Protein AF-A0A960BII8-F1 (afdb_monomer_lite)

Structure (mmCIF, N/CA/C/O backbone):
data_AF-A0A960BII8-F1
#
_entry.id   AF-A0A960BII8-F1
#
loop_
_atom_site.group_PDB
_atom_site.id
_atom_site.type_symbol
_atom_site.label_atom_id
_atom_site.label_alt_id
_atom_site.label_comp_id
_atom_site.label_asym_id
_atom_site.label_entity_id
_atom_site.label_seq_id
_atom_site.pdbx_PDB_ins_code
_atom_site.Cartn_x
_atom_site.Cartn_y
_atom_site.Cartn_z
_atom_site.occupancy
_atom_site.B_iso_or_equiv
_atom_site.auth_seq_id
_atom_site.auth_comp_id
_atom_site.auth_asym_id
_atom_site.auth_atom_id
_atom_site.pdbx_PDB_model_num
ATOM 1 N N . MET A 1 1 ? 12.970 12.203 -35.543 1.00 37.81 1 MET A N 1
ATOM 2 C CA . MET A 1 1 ? 12.777 12.263 -34.080 1.00 37.81 1 MET A CA 1
ATOM 3 C C . MET A 1 1 ? 13.009 10.873 -33.537 1.00 37.81 1 MET A C 1
ATOM 5 O O . MET A 1 1 ? 12.206 9.974 -33.751 1.00 37.81 1 MET A O 1
ATOM 9 N N . GLU A 1 2 ? 14.208 10.695 -33.008 1.00 33.44 2 GLU A N 1
ATOM 10 C CA . GLU A 1 2 ? 14.816 9.426 -32.642 1.00 33.44 2 GLU A CA 1
ATOM 11 C C . GLU A 1 2 ? 14.252 8.980 -31.294 1.00 33.44 2 GLU A C 1
ATOM 13 O O . GLU A 1 2 ? 14.382 9.667 -30.283 1.00 33.44 2 GLU A O 1
ATOM 18 N N . LYS A 1 3 ? 13.523 7.865 -31.308 1.00 34.06 3 LYS A N 1
ATOM 19 C CA . LYS A 1 3 ? 12.943 7.254 -30.116 1.00 34.06 3 LYS A CA 1
ATOM 20 C C . LYS A 1 3 ? 14.117 6.696 -29.311 1.00 34.06 3 LYS A C 1
ATOM 22 O O . LYS A 1 3 ? 14.676 5.676 -29.708 1.00 34.06 3 LYS A O 1
ATOM 27 N N . LEU A 1 4 ? 14.511 7.391 -28.241 1.00 37.59 4 LEU A N 1
ATOM 28 C CA . LEU A 1 4 ? 15.532 6.966 -27.280 1.00 37.59 4 LEU A CA 1
ATOM 29 C C . LEU A 1 4 ? 15.182 5.574 -26.747 1.00 37.59 4 LEU A C 1
ATOM 31 O O . LEU A 1 4 ? 14.422 5.392 -25.799 1.00 37.59 4 LEU A O 1
ATOM 35 N N . ARG A 1 5 ? 15.737 4.571 -27.416 1.00 40.00 5 ARG A N 1
ATOM 36 C CA . ARG A 1 5 ? 15.815 3.194 -26.968 1.00 40.00 5 ARG A CA 1
ATOM 37 C C . ARG A 1 5 ? 17.000 3.164 -26.009 1.00 40.00 5 ARG A C 1
ATOM 39 O O . ARG A 1 5 ? 18.090 2.777 -26.406 1.00 40.00 5 ARG A O 1
ATOM 46 N N . LEU A 1 6 ? 16.793 3.662 -24.787 1.00 45.00 6 LEU A N 1
ATOM 47 C CA . LEU A 1 6 ? 17.733 3.457 -23.686 1.00 45.00 6 LEU A CA 1
ATOM 48 C C . LEU A 1 6 ? 17.990 1.951 -23.603 1.00 45.00 6 LEU A C 1
ATOM 50 O O . LEU A 1 6 ? 17.082 1.154 -23.350 1.00 45.00 6 LEU A O 1
ATOM 54 N N . SER A 1 7 ? 19.210 1.572 -23.967 1.00 41.16 7 SER A N 1
ATOM 55 C CA . SER A 1 7 ? 19.712 0.211 -23.980 1.00 41.16 7 SER A CA 1
ATOM 56 C C . SER A 1 7 ? 19.575 -0.359 -22.571 1.00 41.16 7 SER A C 1
ATOM 58 O O . SER A 1 7 ? 20.234 0.073 -21.630 1.00 41.16 7 SER A O 1
ATOM 60 N N . ARG A 1 8 ? 18.656 -1.320 -22.434 1.00 54.66 8 ARG A N 1
ATOM 61 C CA . ARG A 1 8 ? 18.364 -2.108 -21.227 1.00 54.66 8 ARG A CA 1
ATOM 62 C C . ARG A 1 8 ? 19.486 -3.115 -20.957 1.00 54.66 8 ARG A C 1
ATOM 64 O O . ARG A 1 8 ? 19.252 -4.315 -20.880 1.00 54.66 8 ARG A O 1
ATOM 71 N N . GLU A 1 9 ? 20.716 -2.636 -20.915 1.00 49.12 9 GLU A N 1
ATOM 72 C CA . GLU A 1 9 ? 21.904 -3.460 -20.751 1.00 49.12 9 GLU A CA 1
ATOM 73 C C . GLU A 1 9 ? 22.201 -3.567 -19.251 1.00 49.12 9 GLU A C 1
ATOM 75 O O . GLU A 1 9 ? 22.493 -2.568 -18.597 1.00 49.12 9 GLU A O 1
ATOM 80 N N . GLY A 1 10 ? 22.033 -4.768 -18.686 1.00 55.12 10 GLY A N 1
ATOM 81 C CA . GLY A 1 10 ? 22.338 -5.054 -17.278 1.00 55.12 10 GLY A CA 1
ATOM 82 C C . GLY A 1 10 ? 21.156 -5.391 -16.362 1.00 55.12 10 GLY A C 1
ATOM 83 O O . GLY A 1 10 ? 21.390 -5.595 -15.175 1.00 55.12 10 GLY A O 1
ATOM 84 N N . VAL A 1 11 ? 19.917 -5.490 -16.864 1.00 57.50 11 VAL A N 1
ATOM 85 C CA . VAL A 1 11 ? 18.823 -6.117 -16.091 1.00 57.50 11 VAL A CA 1
ATOM 86 C C . VAL A 1 11 ? 18.958 -7.637 -16.240 1.00 57.50 11 VAL A C 1
ATOM 88 O O . VAL A 1 11 ? 18.870 -8.118 -17.373 1.00 57.50 11 VAL A O 1
ATOM 91 N N . PRO A 1 12 ? 19.196 -8.401 -15.158 1.00 53.25 12 PRO A N 1
ATOM 92 C CA . PRO A 1 12 ? 19.295 -9.854 -15.231 1.00 53.25 12 PRO A CA 1
ATOM 93 C C . PRO A 1 12 ? 18.033 -10.462 -15.855 1.00 53.25 12 PRO A C 1
ATOM 95 O O . PRO A 1 12 ? 16.912 -10.051 -15.537 1.00 53.25 12 PRO A O 1
ATOM 98 N N . GLU A 1 13 ? 18.191 -11.470 -16.716 1.00 46.22 13 GLU A N 1
ATOM 99 C CA . GLU A 1 13 ? 17.060 -12.309 -17.120 1.00 46.22 13 GLU A CA 1
ATOM 100 C C . GLU A 1 13 ? 16.394 -12.883 -15.861 1.00 46.22 13 GLU A C 1
ATOM 102 O O . GLU A 1 13 ? 17.023 -13.588 -15.076 1.00 46.22 13 GLU A O 1
ATOM 107 N N . GLY A 1 14 ? 15.122 -12.537 -15.644 1.00 58.50 14 GLY A N 1
ATOM 108 C CA . GLY A 1 14 ? 14.359 -12.945 -14.461 1.00 58.50 14 GLY A CA 1
ATOM 109 C C . GLY A 1 14 ? 13.957 -11.807 -13.524 1.00 58.50 14 GLY A C 1
ATOM 110 O O . GLY A 1 14 ? 13.108 -12.029 -12.665 1.00 58.50 14 GLY A O 1
ATOM 111 N N . ASP A 1 15 ? 14.465 -10.586 -13.707 1.00 66.75 15 ASP A N 1
ATOM 112 C CA . ASP A 1 15 ? 14.056 -9.461 -12.866 1.00 66.75 15 ASP A CA 1
ATOM 113 C C . ASP A 1 15 ? 12.645 -8.969 -13.243 1.00 66.75 15 ASP A C 1
ATOM 115 O O . ASP A 1 15 ? 12.369 -8.561 -14.372 1.00 66.75 15 ASP A O 1
ATOM 119 N N . PHE A 1 16 ? 11.714 -9.011 -12.285 1.00 82.56 16 PHE A N 1
ATOM 120 C CA . PHE A 1 16 ? 10.316 -8.584 -12.458 1.00 82.56 16 PHE A CA 1
ATOM 121 C C . PHE A 1 16 ? 10.154 -7.064 -12.348 1.00 82.56 16 PHE A C 1
ATOM 123 O O . PHE A 1 16 ? 9.080 -6.583 -11.987 1.00 82.56 16 PHE A O 1
ATOM 130 N N . LEU A 1 17 ? 11.208 -6.312 -12.669 1.00 89.75 17 LEU A N 1
ATOM 131 C CA . LEU A 1 17 ? 11.207 -4.862 -12.573 1.00 89.75 17 LEU A CA 1
ATOM 132 C C . LEU A 1 17 ? 10.130 -4.252 -13.468 1.00 89.75 17 LEU A C 1
ATOM 134 O O . LEU A 1 17 ? 9.794 -4.763 -14.545 1.00 89.75 17 LEU A O 1
ATOM 138 N N . ARG A 1 18 ? 9.575 -3.145 -12.995 1.00 90.56 18 ARG A N 1
ATOM 139 C CA . ARG A 1 18 ? 8.653 -2.294 -13.738 1.00 90.56 18 ARG A CA 1
ATOM 140 C C . ARG A 1 18 ? 9.194 -0.884 -13.774 1.00 90.56 18 ARG A C 1
ATOM 142 O 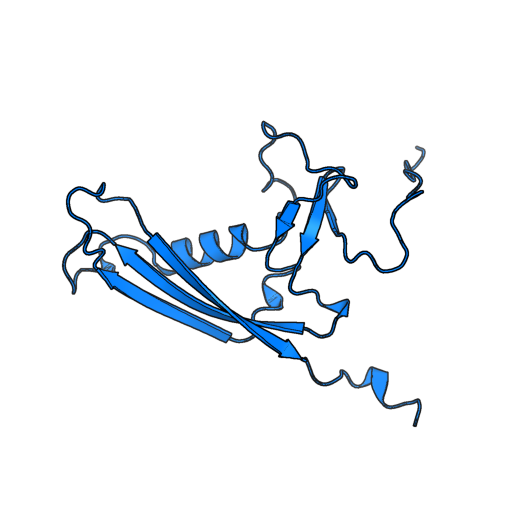O . ARG A 1 18 ? 9.900 -0.463 -12.863 1.00 90.56 18 ARG A O 1
ATOM 149 N N . PHE A 1 19 ? 8.887 -0.200 -14.863 1.00 88.44 19 PHE A N 1
ATOM 150 C CA . PHE A 1 19 ? 9.435 1.109 -15.159 1.00 88.44 19 PHE A CA 1
ATOM 151 C C . PHE A 1 19 ? 8.305 2.098 -15.399 1.00 88.44 19 PHE A C 1
ATOM 153 O O . PHE A 1 19 ? 7.393 1.790 -16.167 1.00 88.44 19 PHE A O 1
ATOM 160 N N . ASP A 1 20 ? 8.411 3.276 -14.793 1.00 87.25 20 ASP A N 1
ATOM 161 C CA . ASP A 1 20 ? 7.625 4.456 -15.154 1.00 87.25 20 ASP A CA 1
ATOM 162 C C . ASP A 1 20 ? 8.596 5.607 -15.444 1.00 87.25 20 ASP A C 1
ATOM 164 O O . ASP A 1 20 ? 9.260 6.131 -14.548 1.00 87.25 20 ASP A O 1
ATOM 168 N N . GLY A 1 21 ? 8.777 5.932 -16.726 1.00 86.19 21 GLY A N 1
ATOM 169 C CA . GLY A 1 21 ? 9.891 6.775 -17.167 1.00 86.19 21 GLY A CA 1
ATOM 170 C C . GLY A 1 21 ? 11.248 6.174 -16.773 1.00 86.19 21 GLY A C 1
ATOM 171 O O . GLY A 1 21 ? 11.552 5.037 -17.137 1.00 86.19 21 GLY A O 1
ATOM 172 N N . ASP A 1 22 ? 12.042 6.942 -16.024 1.00 86.81 22 ASP A N 1
ATOM 173 C CA . ASP A 1 22 ? 13.362 6.534 -15.519 1.00 86.81 22 ASP A CA 1
ATOM 174 C C . ASP A 1 22 ? 13.301 5.821 -14.154 1.00 86.81 22 ASP A C 1
ATOM 176 O O . ASP A 1 22 ? 14.320 5.327 -13.670 1.00 86.81 22 ASP A O 1
ATOM 180 N N . ALA A 1 23 ? 12.123 5.762 -13.521 1.00 89.88 23 ALA A N 1
ATOM 181 C CA . ALA A 1 23 ? 11.935 5.126 -12.222 1.00 89.88 23 ALA A CA 1
ATOM 182 C C . ALA A 1 23 ? 11.816 3.604 -12.353 1.00 89.88 23 ALA A C 1
ATOM 184 O O . ALA A 1 23 ? 11.013 3.112 -13.145 1.00 89.88 23 ALA A O 1
ATOM 185 N N . ALA A 1 24 ? 12.574 2.863 -11.544 1.00 92.06 24 ALA A N 1
ATOM 186 C CA . ALA A 1 24 ? 12.531 1.408 -11.458 1.00 92.06 24 ALA A CA 1
ATOM 187 C C . ALA A 1 24 ? 11.871 0.935 -10.155 1.00 92.06 24 ALA A C 1
ATOM 189 O O . ALA A 1 24 ? 12.243 1.335 -9.052 1.00 92.06 24 ALA A O 1
ATOM 190 N N . PHE A 1 25 ? 10.931 0.009 -10.285 1.00 93.19 25 PHE A N 1
ATOM 191 C CA . PHE A 1 25 ? 10.154 -0.547 -9.184 1.00 93.19 25 PHE A CA 1
ATOM 192 C C . PHE A 1 25 ? 10.217 -2.068 -9.196 1.00 93.19 25 PHE A C 1
ATOM 194 O O . PHE A 1 25 ? 10.350 -2.692 -10.253 1.00 93.19 25 PHE A O 1
ATOM 201 N N . LYS A 1 26 ? 10.058 -2.672 -8.020 1.00 93.69 26 LYS A N 1
ATOM 202 C CA . LYS A 1 26 ? 10.061 -4.120 -7.829 1.00 93.69 26 LYS A CA 1
ATOM 203 C C . LYS A 1 26 ? 8.759 -4.572 -7.152 1.00 93.69 26 LYS A C 1
ATOM 205 O O . LYS A 1 26 ? 8.699 -4.581 -5.923 1.00 93.69 26 LYS A O 1
ATOM 210 N N . PRO A 1 27 ? 7.714 -4.913 -7.931 1.00 94.31 27 PRO A N 1
ATOM 211 C CA . PRO A 1 27 ? 6.459 -5.419 -7.384 1.00 94.31 27 PRO A CA 1
ATOM 212 C C . PRO A 1 27 ? 6.610 -6.828 -6.797 1.00 94.31 27 PRO A C 1
ATOM 214 O O . PRO A 1 27 ? 7.338 -7.658 -7.347 1.00 94.31 27 PRO A O 1
ATOM 217 N N . LEU A 1 28 ? 5.900 -7.106 -5.699 1.00 92.44 28 LEU A N 1
ATOM 218 C CA . LEU A 1 28 ? 5.834 -8.438 -5.080 1.00 92.44 28 LEU A CA 1
ATOM 219 C C . LEU A 1 28 ? 4.763 -9.328 -5.720 1.00 92.44 28 LEU A C 1
ATOM 221 O O . LEU A 1 28 ? 4.992 -10.518 -5.929 1.00 92.44 28 LEU A O 1
ATOM 225 N N . VAL A 1 29 ? 3.600 -8.759 -6.040 1.00 93.00 29 VAL A N 1
ATOM 226 C CA . VAL A 1 29 ? 2.503 -9.441 -6.737 1.00 93.00 29 VAL A CA 1
ATOM 227 C C . VAL A 1 29 ? 2.478 -8.949 -8.174 1.00 93.00 29 VAL A C 1
ATOM 229 O O . VAL A 1 29 ? 2.253 -7.768 -8.438 1.00 93.00 29 VAL A O 1
ATOM 232 N N . VAL A 1 30 ? 2.760 -9.868 -9.094 1.00 90.44 30 VAL A N 1
ATOM 233 C CA . VAL A 1 30 ? 3.047 -9.565 -10.497 1.00 90.44 30 VAL A CA 1
ATOM 234 C C . VAL A 1 30 ? 2.171 -10.440 -11.384 1.00 90.44 30 VAL A C 1
ATOM 236 O O . VAL A 1 30 ? 2.143 -11.660 -11.200 1.00 90.44 30 VAL A O 1
ATOM 239 N N . GLU A 1 31 ? 1.507 -9.851 -12.380 1.00 87.12 31 GLU A N 1
ATOM 240 C CA . GLU A 1 31 ? 0.544 -10.569 -13.230 1.00 87.12 31 GLU A CA 1
ATOM 241 C C . GLU A 1 31 ? 1.211 -11.750 -13.948 1.00 87.12 31 GLU A C 1
ATOM 243 O O . GLU A 1 31 ? 0.704 -12.871 -13.951 1.00 87.12 31 GLU A O 1
ATOM 248 N N . ARG A 1 32 ? 2.423 -11.533 -14.476 1.00 85.12 32 ARG A N 1
ATOM 249 C CA . ARG A 1 32 ? 3.201 -12.561 -15.190 1.00 85.12 32 ARG A CA 1
ATOM 250 C C . ARG A 1 32 ? 3.607 -13.764 -14.330 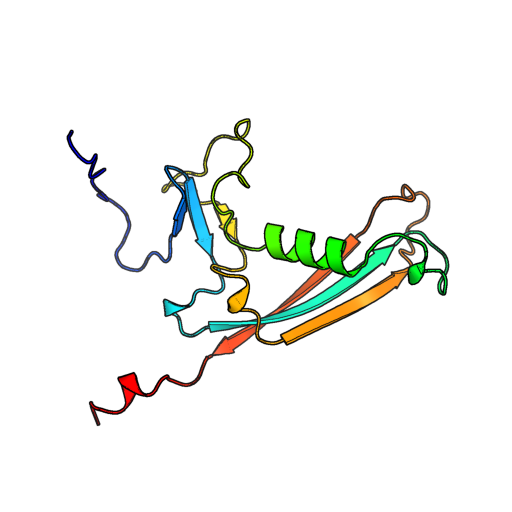1.00 85.12 32 ARG A C 1
ATOM 252 O O . ARG A 1 32 ? 4.022 -14.774 -14.887 1.00 85.12 32 ARG A O 1
ATOM 259 N N . MET A 1 33 ? 3.556 -13.647 -13.000 1.00 84.75 33 MET A N 1
ATOM 260 C CA . MET A 1 33 ? 3.778 -14.776 -12.088 1.00 84.75 33 MET A CA 1
ATOM 261 C C . MET A 1 33 ? 2.498 -15.589 -11.849 1.00 84.75 33 MET A C 1
ATOM 263 O O . MET A 1 33 ? 2.543 -16.588 -11.136 1.00 84.75 33 MET A O 1
ATOM 267 N N . GLY A 1 34 ? 1.357 -15.158 -12.399 1.00 85.81 34 GLY A N 1
ATOM 268 C CA . GLY A 1 34 ? 0.058 -15.742 -12.095 1.00 85.81 34 GLY A CA 1
ATOM 269 C C . GLY A 1 34 ? -0.289 -15.594 -10.617 1.00 85.81 34 GLY A C 1
ATOM 270 O O . GLY A 1 34 ? -0.783 -16.540 -10.015 1.00 85.81 34 GLY A O 1
ATOM 271 N N . LEU A 1 35 ? 0.041 -14.456 -9.996 1.00 90.00 35 LEU A N 1
ATOM 272 C CA . LEU A 1 35 ? -0.263 -14.191 -8.591 1.00 90.00 35 LEU A CA 1
ATOM 273 C C . LEU A 1 35 ? -1.430 -13.215 -8.465 1.00 90.00 35 LEU A C 1
ATOM 275 O O . LEU A 1 35 ? -1.504 -12.216 -9.174 1.00 90.00 35 LEU A O 1
ATOM 279 N N . LEU A 1 36 ? -2.299 -13.492 -7.500 1.00 94.62 36 LEU A N 1
ATOM 280 C CA . LEU A 1 36 ? -3.340 -12.596 -7.017 1.00 94.62 36 LEU A CA 1
ATOM 281 C C . LEU A 1 36 ? -3.099 -12.298 -5.540 1.00 94.62 36 LEU A C 1
ATOM 283 O O . LEU A 1 36 ? -2.595 -13.147 -4.798 1.00 94.62 36 LEU A O 1
ATOM 287 N N . ALA A 1 37 ? -3.503 -11.108 -5.111 1.00 95.88 37 ALA A N 1
ATOM 288 C CA . ALA A 1 37 ? -3.455 -10.685 -3.722 1.00 95.88 37 ALA A CA 1
ATOM 289 C C . ALA A 1 37 ? -4.829 -10.808 -3.056 1.00 95.88 37 ALA A C 1
ATOM 291 O O . ALA A 1 37 ? -5.877 -10.583 -3.668 1.00 95.88 37 ALA A O 1
ATOM 292 N N . GLU A 1 38 ? -4.816 -11.127 -1.771 1.00 97.19 38 GLU A N 1
ATOM 293 C CA . GLU A 1 38 ? -5.925 -10.907 -0.856 1.00 97.19 38 GLU A CA 1
ATOM 294 C C . GLU A 1 38 ? -5.443 -9.974 0.250 1.00 97.19 38 GLU A C 1
ATOM 296 O O . GLU A 1 38 ? -4.435 -10.258 0.905 1.00 97.19 38 GLU A O 1
ATOM 301 N N . LEU A 1 39 ? -6.158 -8.869 0.441 1.00 97.12 39 LEU A N 1
ATOM 302 C CA . LEU A 1 39 ? -5.822 -7.832 1.406 1.00 97.12 39 LEU A CA 1
ATOM 303 C C . LEU A 1 39 ? -6.822 -7.860 2.565 1.00 97.12 39 LEU A C 1
ATOM 305 O O . LEU A 1 39 ? -8.032 -7.779 2.348 1.00 97.12 39 LEU A O 1
ATOM 309 N N . ASP A 1 40 ? -6.319 -7.954 3.794 1.00 97.19 40 ASP A N 1
ATOM 310 C CA . ASP A 1 40 ? -7.089 -7.692 5.016 1.00 97.19 40 ASP A CA 1
ATOM 311 C C . ASP A 1 40 ? -6.479 -6.470 5.710 1.00 97.19 40 ASP A C 1
ATOM 313 O O . ASP A 1 40 ? -5.333 -6.494 6.162 1.00 97.19 40 ASP A O 1
ATOM 317 N N . ILE A 1 41 ? -7.230 -5.371 5.706 1.00 95.44 41 ILE A N 1
ATOM 318 C CA . ILE A 1 41 ? -6.792 -4.055 6.158 1.00 95.44 41 ILE A CA 1
ATOM 319 C C . ILE A 1 41 ? -7.584 -3.683 7.405 1.00 95.44 41 ILE A C 1
ATOM 321 O O . ILE A 1 41 ? -8.811 -3.594 7.376 1.00 95.44 41 ILE A O 1
ATOM 325 N N . THR A 1 42 ? -6.884 -3.395 8.499 1.00 93.56 42 THR A N 1
ATOM 326 C CA . THR A 1 42 ? -7.484 -2.825 9.709 1.00 93.56 42 THR A CA 1
ATOM 327 C C . THR A 1 42 ? -7.006 -1.392 9.897 1.00 93.56 42 THR A C 1
ATOM 329 O O . THR A 1 42 ? -5.821 -1.160 10.120 1.00 93.56 42 THR A O 1
ATOM 332 N N . LEU A 1 43 ? -7.935 -0.438 9.821 1.00 90.50 43 LEU A N 1
ATOM 333 C CA . LEU A 1 43 ? -7.683 0.983 10.055 1.00 90.50 43 LEU A CA 1
ATOM 334 C C . LEU A 1 43 ? -8.010 1.340 11.510 1.00 90.50 43 LEU A C 1
ATOM 336 O O . LEU A 1 43 ? -9.178 1.345 11.910 1.00 90.50 43 LEU A O 1
ATOM 340 N N . LEU A 1 44 ? -6.988 1.652 12.299 1.00 88.50 44 LEU A N 1
ATOM 341 C CA . LEU A 1 44 ? -7.103 2.076 13.690 1.00 88.50 44 LEU A CA 1
ATOM 342 C C . LEU A 1 44 ? -7.118 3.603 13.765 1.00 88.50 44 LEU A C 1
ATOM 344 O O . LEU A 1 44 ? -6.249 4.267 13.202 1.00 88.50 44 LEU A O 1
ATOM 348 N N . ARG A 1 45 ? -8.120 4.165 14.452 1.00 82.88 45 ARG A N 1
ATOM 349 C CA . ARG A 1 45 ? -8.311 5.620 14.572 1.00 82.88 45 ARG A CA 1
ATOM 350 C C . ARG A 1 45 ? -8.455 6.050 16.034 1.00 82.88 45 ARG A C 1
ATOM 352 O O . ARG A 1 45 ? -9.114 5.336 16.792 1.00 82.88 45 ARG A O 1
ATOM 359 N N . PRO A 1 46 ? -7.961 7.229 16.439 1.00 78.12 46 PRO A N 1
ATOM 360 C CA . PRO A 1 46 ? -7.998 7.705 17.828 1.00 78.12 46 PRO A CA 1
ATOM 361 C C . PRO A 1 46 ? -9.392 8.156 18.326 1.00 78.12 46 PRO A C 1
ATOM 363 O O . PRO A 1 46 ? -9.510 8.999 19.212 1.00 78.12 46 PRO A O 1
ATOM 366 N N . ARG A 1 47 ? -10.494 7.598 17.797 1.00 69.00 47 ARG A N 1
ATOM 367 C CA . ARG A 1 47 ? -11.873 8.008 18.127 1.00 69.00 47 ARG A CA 1
ATOM 368 C C . ARG A 1 47 ? -12.695 6.876 18.740 1.00 69.00 47 ARG A C 1
ATOM 370 O O . ARG A 1 47 ? -12.506 5.708 18.418 1.00 69.00 47 ARG A O 1
ATOM 377 N N . LEU A 1 48 ? -13.653 7.251 19.594 1.00 62.28 48 LEU A N 1
ATOM 378 C CA . LEU A 1 48 ? -14.576 6.320 20.245 1.00 62.28 48 LEU A CA 1
ATOM 379 C C . LEU A 1 48 ? -15.354 5.456 19.224 1.00 62.28 48 LEU A C 1
ATOM 381 O O . LEU A 1 48 ? -15.801 5.984 18.194 1.00 62.28 48 LEU A O 1
ATOM 385 N N . PRO A 1 49 ? -15.577 4.161 19.526 1.00 58.75 49 PRO A N 1
ATOM 386 C CA . PRO A 1 49 ? -16.369 3.257 18.696 1.00 58.75 49 PRO A CA 1
ATOM 387 C C . PRO A 1 49 ? -17.767 3.828 18.407 1.00 58.75 49 PRO A C 1
ATOM 389 O O . PRO A 1 49 ? -18.384 4.453 19.266 1.00 58.75 49 PRO A O 1
ATOM 392 N N . GLY A 1 50 ? -18.277 3.627 17.187 1.00 58.47 50 GLY A N 1
ATOM 393 C CA . GLY A 1 50 ? -19.628 4.060 16.787 1.00 58.47 50 GLY A CA 1
ATOM 394 C C . GLY A 1 50 ? -19.716 5.410 16.061 1.00 58.47 50 GLY A C 1
ATOM 395 O O . GLY A 1 50 ? -20.781 5.754 15.558 1.00 58.47 50 GLY A O 1
ATOM 396 N N . LYS A 1 51 ? -18.606 6.152 15.918 1.00 59.09 51 LYS A N 1
ATOM 397 C CA . LYS A 1 51 ? -18.528 7.385 15.096 1.00 59.09 51 LYS A CA 1
ATOM 398 C C . LYS A 1 51 ? -17.781 7.215 13.767 1.00 59.09 51 LYS A C 1
ATOM 400 O O . LYS A 1 51 ? -17.434 8.208 13.129 1.00 59.09 51 LYS A O 1
ATOM 405 N N . VAL A 1 52 ? -17.569 5.969 13.339 1.00 56.03 52 VAL A N 1
ATOM 406 C CA . VAL A 1 52 ? -16.779 5.585 12.152 1.00 56.03 52 VAL A CA 1
ATOM 407 C C . VAL A 1 52 ? -17.233 6.318 10.883 1.00 56.03 52 VAL A C 1
ATOM 409 O O . VAL A 1 52 ? -16.396 6.820 10.143 1.00 56.03 52 VAL A O 1
ATOM 412 N N . VAL A 1 53 ? -18.548 6.463 10.680 1.00 55.47 53 VAL A N 1
ATOM 413 C CA . VAL A 1 53 ? -19.134 7.109 9.486 1.00 55.47 53 VAL A CA 1
ATOM 414 C C . VAL A 1 53 ? -18.904 8.630 9.461 1.00 55.47 53 VAL A C 1
ATOM 416 O O . VAL A 1 53 ? -18.882 9.243 8.404 1.00 55.47 53 VAL A O 1
ATOM 419 N N . SER A 1 54 ? -18.688 9.259 10.620 1.00 55.31 54 SER A N 1
ATOM 420 C CA . SER A 1 54 ? -18.557 10.722 10.745 1.00 55.31 54 SER A CA 1
ATOM 421 C C . SER A 1 54 ? -17.118 11.247 10.638 1.00 55.31 54 SER A C 1
ATOM 423 O O . SER A 1 54 ? -16.884 12.433 10.855 1.00 55.31 54 SER A O 1
ATOM 425 N N . ALA A 1 55 ? -16.144 10.371 10.377 1.00 56.53 55 ALA A N 1
ATOM 426 C CA . ALA A 1 55 ? -14.711 10.671 10.461 1.00 56.53 55 ALA A CA 1
ATOM 427 C C . ALA A 1 55 ? -14.003 10.699 9.091 1.00 56.53 55 ALA A C 1
ATOM 429 O O . ALA A 1 55 ? -12.788 10.532 9.027 1.00 56.53 55 ALA A O 1
ATOM 430 N N . GLY A 1 56 ? -14.759 10.876 8.006 1.00 63.41 56 GLY A N 1
ATOM 431 C CA . GLY A 1 56 ? -14.244 10.926 6.638 1.00 63.41 56 GLY A CA 1
ATOM 432 C C . GLY A 1 56 ? -14.641 9.714 5.801 1.00 63.41 56 GLY A C 1
ATOM 433 O O . GLY A 1 56 ? -15.164 8.722 6.310 1.00 63.41 56 GLY A O 1
ATOM 434 N N . ASP A 1 57 ? -14.391 9.827 4.503 1.00 76.94 57 ASP A N 1
ATOM 435 C CA . ASP A 1 57 ? -14.775 8.835 3.510 1.00 76.94 57 ASP A CA 1
ATOM 436 C C . ASP A 1 57 ? -13.844 7.611 3.574 1.00 76.94 57 ASP A C 1
ATOM 438 O O . ASP A 1 57 ? -12.683 7.666 3.160 1.00 76.94 57 ASP A O 1
ATOM 442 N N . LEU A 1 58 ? -14.337 6.520 4.176 1.00 83.06 58 LEU A N 1
ATOM 443 C CA . LEU A 1 58 ? -13.606 5.256 4.303 1.00 83.06 58 LEU A CA 1
ATOM 444 C C . LEU A 1 58 ? -13.174 4.726 2.932 1.00 83.06 58 LEU A C 1
ATOM 446 O O . LEU A 1 58 ? -12.066 4.209 2.824 1.00 83.06 58 LEU A O 1
ATOM 450 N N . ASP A 1 59 ? -14.015 4.886 1.910 1.00 86.06 59 ASP A N 1
ATOM 451 C CA . ASP A 1 59 ? -13.707 4.454 0.549 1.00 86.06 59 ASP A CA 1
ATOM 452 C C . ASP A 1 59 ? -12.508 5.231 -0.004 1.00 86.06 59 ASP A C 1
ATOM 454 O O . ASP A 1 59 ? -11.509 4.637 -0.402 1.00 86.06 59 ASP A O 1
ATOM 458 N N . ASN A 1 60 ? -12.522 6.563 0.115 1.00 87.38 60 ASN A N 1
ATOM 459 C CA . ASN A 1 60 ? -11.406 7.397 -0.337 1.00 87.38 60 ASN A CA 1
ATOM 460 C C . ASN A 1 60 ? -10.084 7.078 0.392 1.00 87.38 60 ASN A C 1
ATOM 462 O O . ASN A 1 60 ? -9.011 7.108 -0.216 1.00 87.38 60 ASN A O 1
ATOM 466 N N . GLN A 1 61 ? -10.141 6.744 1.686 1.00 87.69 61 GLN A N 1
ATOM 467 C CA . GLN A 1 61 ? -8.952 6.328 2.442 1.00 87.69 61 GLN A CA 1
ATOM 468 C C . GLN A 1 61 ? -8.414 4.975 1.974 1.00 87.69 61 GLN A C 1
ATOM 470 O O . GLN A 1 61 ? -7.210 4.834 1.768 1.00 87.69 61 GLN A O 1
ATOM 475 N N . VAL A 1 62 ? -9.293 3.988 1.795 1.00 91.00 62 VAL A N 1
ATOM 476 C CA . VAL A 1 62 ? -8.920 2.655 1.306 1.00 91.00 62 VAL A CA 1
ATOM 477 C C . VAL A 1 62 ? -8.354 2.752 -0.104 1.00 91.00 62 VAL A C 1
ATOM 479 O O . VAL A 1 62 ? -7.304 2.176 -0.373 1.00 91.00 62 VAL A O 1
ATOM 482 N N . LYS A 1 63 ? -8.988 3.541 -0.973 1.00 90.38 63 LYS A N 1
ATOM 483 C CA . LYS A 1 63 ? -8.491 3.811 -2.318 1.00 90.38 63 LYS A CA 1
ATOM 484 C C . LYS A 1 63 ? -7.091 4.419 -2.290 1.00 90.38 63 LYS A C 1
ATOM 486 O O . LYS A 1 63 ? -6.194 3.889 -2.929 1.00 90.38 63 LYS A O 1
ATOM 491 N N . THR A 1 64 ? -6.887 5.474 -1.503 1.00 90.94 64 THR A N 1
ATOM 492 C CA . THR A 1 64 ? -5.572 6.129 -1.379 1.00 90.94 64 THR A CA 1
ATOM 493 C C . THR A 1 64 ? -4.501 5.167 -0.853 1.00 90.94 64 THR A C 1
ATOM 495 O O . THR A 1 64 ? -3.359 5.201 -1.308 1.00 90.94 64 THR A O 1
ATOM 498 N N . LEU A 1 65 ? -4.857 4.289 0.090 1.00 92.62 65 LEU A N 1
ATOM 499 C CA . LEU A 1 65 ? -3.950 3.267 0.612 1.00 92.62 65 LEU A CA 1
ATOM 500 C C . LEU A 1 65 ? -3.600 2.213 -0.448 1.00 92.62 65 LEU A C 1
ATOM 502 O O . LEU A 1 65 ? -2.444 1.833 -0.562 1.00 92.62 65 LEU A O 1
ATOM 506 N N . ILE A 1 66 ? -4.563 1.739 -1.239 1.00 93.38 66 ILE A N 1
ATOM 507 C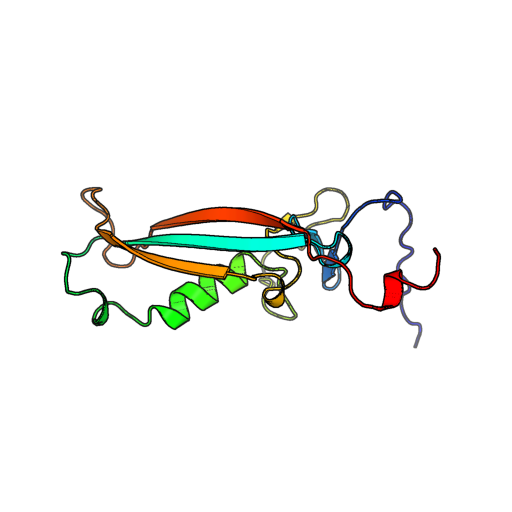 CA . ILE A 1 66 ? -4.286 0.777 -2.318 1.00 93.38 66 ILE A CA 1
ATOM 508 C C . ILE A 1 66 ? -3.446 1.429 -3.421 1.00 93.38 66 ILE A C 1
ATOM 510 O O . ILE A 1 66 ? -2.483 0.823 -3.895 1.00 93.38 66 ILE A O 1
ATOM 514 N N . ASP A 1 67 ? -3.756 2.678 -3.773 1.00 91.06 67 ASP A N 1
ATOM 515 C CA . ASP A 1 67 ? -2.996 3.457 -4.749 1.00 91.06 67 ASP A CA 1
ATOM 516 C C . ASP A 1 67 ? -1.522 3.610 -4.299 1.00 91.06 67 ASP A C 1
ATOM 518 O O . ASP A 1 67 ? -0.624 3.535 -5.133 1.00 91.06 67 ASP A O 1
ATOM 522 N N . SER A 1 68 ? -1.240 3.745 -2.991 1.00 91.38 68 SER A N 1
ATOM 523 C CA . SER A 1 68 ? 0.137 3.848 -2.465 1.00 91.38 68 SER A CA 1
ATOM 524 C C . SER A 1 68 ? 0.892 2.515 -2.372 1.00 91.38 68 SER A C 1
ATOM 526 O O . SER A 1 68 ? 2.122 2.505 -2.313 1.00 91.38 68 SER A O 1
ATOM 528 N N . LEU A 1 69 ? 0.174 1.389 -2.372 1.00 93.69 69 LEU A N 1
ATOM 529 C CA . LEU A 1 69 ? 0.744 0.037 -2.390 1.00 93.69 69 LEU A CA 1
ATOM 530 C C . LEU A 1 69 ? 0.984 -0.490 -3.814 1.00 93.69 69 LEU A C 1
ATOM 532 O O . LEU A 1 69 ? 1.650 -1.516 -3.991 1.00 93.69 69 LEU A O 1
ATOM 536 N N . THR A 1 70 ? 0.446 0.200 -4.815 1.00 94.31 70 THR A N 1
ATOM 537 C CA . THR A 1 70 ? 0.530 -0.165 -6.229 1.00 94.31 70 THR A CA 1
ATOM 538 C C . THR A 1 70 ? 1.624 0.642 -6.922 1.00 94.31 70 THR A C 1
ATOM 540 O O . THR A 1 70 ? 2.031 1.705 -6.454 1.00 94.31 70 THR A O 1
ATOM 543 N N . LEU A 1 71 ? 2.125 0.137 -8.049 1.00 92.44 71 LEU A N 1
ATOM 544 C CA . LEU A 1 71 ? 2.965 0.916 -8.954 1.00 92.44 71 LEU A CA 1
ATOM 545 C C . LEU A 1 71 ? 2.354 2.300 -9.229 1.00 92.44 71 LEU A C 1
ATOM 547 O O . LEU A 1 71 ? 1.228 2.367 -9.736 1.00 92.44 71 LEU A O 1
ATOM 551 N N . PRO A 1 72 ? 3.089 3.395 -8.966 1.00 90.00 72 PRO A N 1
ATOM 552 C CA . PRO A 1 72 ? 2.619 4.719 -9.327 1.00 90.00 72 PRO A CA 1
ATOM 553 C C . PRO A 1 72 ? 2.520 4.830 -10.853 1.00 90.00 72 PRO A C 1
ATOM 555 O O . PRO A 1 72 ? 3.356 4.309 -11.591 1.00 90.00 72 PRO A O 1
ATOM 558 N N . ARG A 1 73 ? 1.479 5.514 -11.324 1.00 83.12 73 ARG A N 1
ATOM 559 C CA . ARG A 1 73 ? 1.199 5.769 -12.738 1.00 83.12 73 ARG A CA 1
ATOM 560 C C . ARG A 1 73 ? 1.229 7.266 -13.025 1.00 83.12 73 ARG A C 1
ATOM 562 O O . ARG A 1 73 ? 0.536 8.063 -12.384 1.00 83.12 73 ARG A O 1
ATOM 569 N N . GLY A 1 74 ? 1.973 7.657 -14.054 1.00 79.69 74 GLY A N 1
ATOM 570 C CA . GLY A 1 74 ? 1.926 9.006 -14.610 1.00 79.69 74 GLY A CA 1
ATOM 571 C C . GLY A 1 74 ? 2.475 10.061 -13.647 1.00 79.69 74 GLY A C 1
ATOM 572 O O . GLY A 1 74 ? 3.675 10.153 -13.439 1.00 79.69 74 GLY A O 1
ATOM 573 N N . GLN A 1 75 ? 1.608 10.914 -13.092 1.00 78.06 75 GLN A N 1
ATOM 574 C CA . GLN A 1 75 ? 2.024 12.017 -12.204 1.00 78.06 75 GLN A CA 1
ATOM 575 C C . GLN A 1 75 ? 1.919 11.686 -10.708 1.00 78.06 75 GLN A C 1
ATOM 577 O O . GLN A 1 75 ? 2.060 12.582 -9.880 1.00 78.06 75 GLN A O 1
ATOM 582 N N . GLN A 1 76 ? 1.661 10.424 -10.351 1.00 83.06 76 GLN A N 1
ATOM 583 C CA . GLN A 1 76 ? 1.571 10.002 -8.950 1.00 83.06 76 GLN A CA 1
ATOM 584 C C . GLN A 1 76 ? 2.926 10.048 -8.228 1.00 83.06 76 GLN A C 1
ATOM 586 O O . GLN A 1 76 ? 2.961 10.242 -7.014 1.00 83.06 76 GLN A O 1
ATOM 591 N N . TRP A 1 77 ? 4.042 9.920 -8.955 1.00 84.31 77 TRP A N 1
ATOM 592 C CA . TRP A 1 77 ? 5.368 10.082 -8.365 1.00 84.31 77 TRP A CA 1
ATOM 593 C C . TRP A 1 77 ? 5.684 11.567 -8.111 1.00 84.31 77 TRP A C 1
ATOM 595 O O . TRP A 1 77 ? 5.599 12.382 -9.040 1.00 84.31 77 TRP A O 1
ATOM 605 N N . PRO A 1 78 ? 6.084 11.957 -6.886 1.00 84.81 78 PRO A N 1
ATOM 606 C CA . PRO A 1 78 ? 6.420 13.343 -6.595 1.00 84.81 78 PRO A CA 1
ATOM 607 C C . PRO A 1 78 ? 7.626 13.808 -7.416 1.00 84.81 78 PRO A C 1
ATOM 609 O O . PRO A 1 78 ? 8.711 13.239 -7.331 1.00 84.81 78 PRO A O 1
ATOM 612 N N . LYS A 1 79 ? 7.479 14.919 -8.148 1.00 84.50 79 LYS A N 1
ATOM 613 C CA . LYS A 1 79 ? 8.575 15.509 -8.946 1.00 84.50 79 LYS A CA 1
ATOM 614 C C . LYS A 1 79 ? 9.775 15.962 -8.102 1.00 84.50 79 LYS A C 1
ATOM 616 O O . LYS A 1 79 ? 10.852 16.181 -8.644 1.00 84.50 79 LYS A O 1
ATOM 621 N N . SER A 1 80 ? 9.578 16.145 -6.797 1.00 88.12 80 SER A N 1
ATOM 622 C CA . SER A 1 80 ? 10.615 16.520 -5.832 1.00 88.12 80 SER A CA 1
ATOM 623 C C . SER A 1 80 ? 11.447 15.337 -5.331 1.00 88.12 80 SER A C 1
ATOM 625 O O . SER A 1 80 ? 12.468 15.563 -4.686 1.00 88.12 80 SER A O 1
ATOM 627 N N . VAL A 1 81 ? 11.024 14.096 -5.595 1.00 87.00 81 VAL A N 1
ATOM 628 C CA . VAL A 1 81 ? 11.708 12.886 -5.134 1.00 87.00 81 VAL A CA 1
ATOM 629 C C . VAL A 1 81 ? 12.452 12.260 -6.315 1.00 87.00 81 VAL A C 1
ATOM 631 O O . VAL A 1 81 ? 11.820 11.970 -7.336 1.00 87.00 81 VAL A O 1
ATOM 634 N N . PRO A 1 82 ? 13.776 12.032 -6.207 1.00 89.94 82 PRO A N 1
ATOM 635 C CA . PRO A 1 82 ? 14.530 11.350 -7.250 1.00 89.94 82 PRO A CA 1
ATOM 636 C C . PRO A 1 82 ? 13.893 9.996 -7.598 1.00 89.94 82 PRO A C 1
ATOM 638 O O . PRO A 1 82 ? 13.508 9.262 -6.684 1.00 89.94 82 PRO A O 1
ATOM 641 N N . PRO A 1 83 ? 13.761 9.653 -8.890 1.00 90.50 83 PRO A N 1
ATOM 642 C CA . PRO A 1 83 ? 13.201 8.369 -9.279 1.00 90.50 83 PRO A CA 1
ATOM 643 C C . PRO A 1 83 ? 14.110 7.220 -8.799 1.00 90.50 83 PRO A C 1
ATOM 645 O O . PRO A 1 83 ? 15.338 7.344 -8.882 1.00 90.50 83 PRO A O 1
ATOM 648 N N . PRO A 1 84 ? 13.545 6.103 -8.306 1.00 91.44 84 PRO A N 1
ATOM 649 C CA . PRO A 1 84 ? 14.323 4.923 -7.937 1.00 91.44 84 PRO A CA 1
ATOM 650 C C . PRO A 1 84 ? 15.067 4.363 -9.152 1.00 91.44 84 PRO A C 1
ATOM 652 O O . PRO A 1 84 ? 14.569 4.410 -10.274 1.00 91.44 84 PRO A O 1
ATOM 655 N N . SER A 1 85 ? 16.269 3.830 -8.943 1.00 91.69 85 SER A N 1
ATOM 656 C CA . SER A 1 85 ? 17.137 3.389 -10.042 1.00 91.69 85 SER A CA 1
ATOM 657 C C . SER A 1 85 ? 17.086 1.877 -10.234 1.00 91.69 85 SER A C 1
ATOM 659 O O . SER A 1 85 ? 16.734 1.140 -9.323 1.00 91.69 85 SER A O 1
ATOM 661 N N . VAL A 1 86 ? 17.534 1.373 -11.386 1.00 89.31 86 VAL A N 1
ATOM 662 C CA . VAL A 1 86 ? 17.654 -0.084 -11.619 1.00 89.31 86 VAL A CA 1
ATOM 663 C C . VAL A 1 86 ? 18.533 -0.778 -10.570 1.00 89.31 86 VAL A C 1
ATOM 665 O O . VAL A 1 86 ? 18.289 -1.933 -10.239 1.00 89.31 86 VAL A O 1
ATOM 668 N N . LYS A 1 87 ? 19.553 -0.088 -10.039 1.00 89.12 87 LYS A N 1
ATOM 669 C CA . LYS A 1 87 ? 20.469 -0.645 -9.029 1.00 89.12 87 LYS A CA 1
ATOM 670 C C . LYS A 1 87 ? 19.845 -0.724 -7.635 1.00 89.12 87 LYS A C 1
ATOM 672 O O . LYS A 1 87 ? 20.318 -1.506 -6.819 1.00 89.12 87 LYS A O 1
ATOM 677 N N . ASP A 1 88 ? 18.829 0.094 -7.382 1.00 90.50 88 ASP A N 1
ATOM 678 C CA . ASP A 1 88 ? 18.110 0.173 -6.113 1.00 90.50 88 ASP A CA 1
ATOM 679 C C . ASP A 1 88 ? 16.629 0.487 -6.392 1.00 90.50 88 ASP A C 1
ATOM 681 O O . ASP A 1 88 ? 16.200 1.645 -6.307 1.00 90.50 88 ASP A O 1
ATOM 685 N N . PRO A 1 89 ? 15.871 -0.515 -6.879 1.00 91.81 89 PRO A N 1
ATOM 686 C CA . PRO A 1 89 ? 14.486 -0.324 -7.275 1.00 91.81 89 PRO A CA 1
ATOM 687 C C . PRO A 1 89 ? 13.587 -0.245 -6.042 1.00 91.81 89 PRO A C 1
ATOM 689 O O . PRO A 1 89 ? 13.751 -1.007 -5.088 1.00 91.81 89 PRO A O 1
ATOM 692 N N . LEU A 1 90 ? 12.570 0.617 -6.086 1.00 92.44 90 LEU A N 1
ATOM 693 C CA . LEU A 1 90 ? 11.635 0.746 -4.971 1.00 92.44 90 LEU A CA 1
ATOM 694 C C . LEU A 1 90 ? 10.742 -0.507 -4.874 1.00 92.44 90 LEU A C 1
ATOM 696 O O . LEU A 1 90 ? 10.070 -0.842 -5.858 1.00 92.44 90 LEU A O 1
ATOM 700 N N . PRO A 1 91 ? 10.682 -1.196 -3.720 1.00 92.38 91 PRO A N 1
ATOM 701 C CA . PRO A 1 91 ? 9.746 -2.291 -3.524 1.00 92.38 91 PRO A CA 1
ATOM 702 C C . PRO A 1 91 ? 8.315 -1.755 -3.446 1.00 92.38 91 PRO A C 1
ATOM 704 O O . PRO A 1 91 ? 8.019 -0.848 -2.671 1.00 92.38 91 PRO A O 1
ATOM 707 N N . VAL A 1 92 ? 7.420 -2.348 -4.230 1.00 93.94 92 VAL A N 1
ATOM 708 C CA . VAL A 1 92 ? 5.978 -2.060 -4.202 1.00 93.94 92 VAL A CA 1
ATOM 709 C C . VAL A 1 92 ? 5.215 -3.364 -4.024 1.00 93.94 92 VAL A C 1
ATOM 711 O O . VAL A 1 92 ? 5.717 -4.440 -4.358 1.00 93.94 92 VAL A O 1
ATOM 714 N N . LEU A 1 93 ? 4.014 -3.308 -3.455 1.00 95.00 93 LEU A N 1
ATOM 715 C CA . LEU A 1 93 ? 3.272 -4.532 -3.175 1.00 95.00 93 LEU A CA 1
ATOM 716 C C . LEU A 1 93 ? 2.677 -5.110 -4.460 1.00 95.00 93 LEU A C 1
ATOM 718 O O . LEU A 1 93 ? 2.865 -6.292 -4.746 1.00 95.00 93 LEU A O 1
ATOM 722 N N . LEU A 1 94 ? 1.982 -4.270 -5.227 1.00 95.06 94 LEU A N 1
ATOM 723 C CA . LEU A 1 94 ? 1.193 -4.673 -6.387 1.00 95.06 94 LEU A CA 1
ATOM 724 C C . LEU A 1 94 ? 1.730 -4.029 -7.668 1.00 95.06 94 LEU A C 1
ATOM 726 O O . LEU A 1 94 ? 2.040 -2.838 -7.700 1.00 95.06 94 LEU A O 1
ATOM 730 N N . GLU A 1 95 ? 1.809 -4.807 -8.746 1.00 94.38 95 GLU A N 1
ATOM 731 C CA . GLU A 1 95 ? 2.013 -4.256 -10.090 1.00 94.38 95 GLU A CA 1
ATOM 732 C C . GLU A 1 95 ? 0.786 -3.462 -10.578 1.00 94.38 95 GLU A C 1
ATOM 734 O O . GLU A 1 95 ? 0.915 -2.424 -11.224 1.00 94.38 95 GLU A O 1
ATOM 739 N N . ASP A 1 96 ? -0.405 -3.965 -10.272 1.00 92.25 96 ASP A N 1
ATOM 740 C CA . ASP A 1 96 ? -1.694 -3.419 -10.685 1.00 92.25 96 ASP A CA 1
ATOM 741 C C . ASP A 1 96 ? -2.703 -3.689 -9.558 1.00 92.25 96 ASP A C 1
ATOM 743 O O . ASP A 1 96 ? -2.678 -4.762 -8.946 1.00 92.25 96 ASP A O 1
ATOM 747 N N . ASP A 1 97 ? -3.573 -2.725 -9.261 1.00 91.88 97 ASP A N 1
ATOM 748 C CA . ASP A 1 97 ? -4.618 -2.854 -8.244 1.00 91.88 97 ASP A CA 1
ATOM 749 C C . ASP A 1 97 ? -5.671 -3.906 -8.632 1.00 91.88 97 ASP A C 1
ATOM 751 O O . ASP A 1 97 ? -6.243 -4.567 -7.763 1.00 91.88 97 ASP A O 1
ATOM 755 N N . GLY A 1 98 ? -5.835 -4.177 -9.929 1.00 92.50 98 GLY A N 1
ATOM 756 C CA . GLY A 1 98 ? -6.633 -5.277 -10.468 1.00 92.50 98 GLY A CA 1
ATOM 757 C C . GLY A 1 98 ? -6.151 -6.678 -10.068 1.00 92.50 98 GLY A C 1
ATOM 758 O O . GLY A 1 98 ? -6.898 -7.645 -10.220 1.00 92.50 98 GLY A O 1
ATOM 759 N N . LEU A 1 99 ? -4.942 -6.818 -9.508 1.00 94.38 99 LEU A N 1
ATOM 760 C CA . LEU A 1 99 ? -4.453 -8.088 -8.951 1.00 94.38 99 LEU A CA 1
ATOM 761 C C . LEU A 1 99 ? -5.043 -8.396 -7.565 1.00 94.38 99 LEU A C 1
ATOM 763 O O . LEU A 1 99 ? -4.848 -9.500 -7.043 1.00 94.38 99 LEU A O 1
ATOM 767 N N . VAL A 1 100 ? -5.774 -7.457 -6.958 1.00 95.50 100 VAL A N 1
ATOM 768 C CA . VAL A 1 100 ? -6.503 -7.684 -5.707 1.00 95.50 100 VAL A CA 1
ATOM 769 C C . VAL A 1 100 ? -7.773 -8.482 -5.988 1.00 95.50 100 VAL A C 1
ATOM 771 O O . VAL A 1 100 ? -8.751 -7.995 -6.542 1.00 95.50 100 VAL A O 1
ATOM 774 N N . SER A 1 101 ? -7.772 -9.734 -5.547 1.00 95.00 101 SER A N 1
ATOM 775 C CA . SER A 1 101 ? -8.890 -10.669 -5.717 1.00 95.00 101 SER A CA 1
ATOM 776 C C . SER A 1 101 ? -9.866 -10.702 -4.538 1.00 95.00 101 SER A C 1
ATOM 778 O O . SER A 1 101 ? -10.960 -11.247 -4.656 1.00 95.00 101 SER A O 1
ATOM 780 N N . SER A 1 102 ? -9.456 -10.174 -3.385 1.00 95.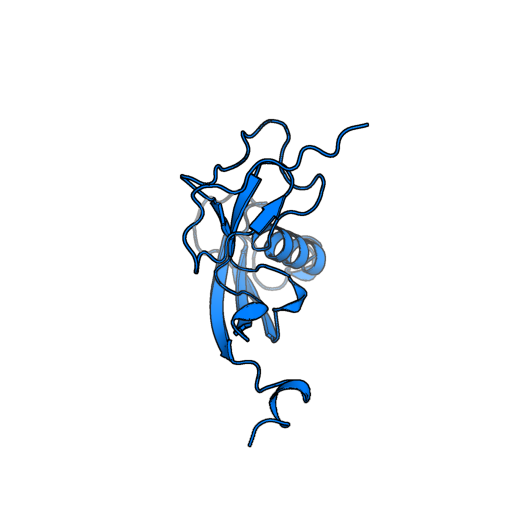94 102 SER A N 1
ATOM 781 C CA . SER A 1 102 ? -10.278 -10.060 -2.182 1.00 95.94 102 SER A CA 1
ATOM 782 C C . SER A 1 102 ? -9.773 -8.901 -1.336 1.00 95.94 102 SER A C 1
ATOM 784 O O . SER A 1 102 ? -8.570 -8.794 -1.095 1.00 95.94 102 SER A O 1
ATOM 786 N N . LEU A 1 103 ? -10.694 -8.068 -0.859 1.00 95.62 103 LEU A N 1
ATOM 787 C CA . LEU A 1 103 ? -10.412 -6.927 0.002 1.00 95.62 103 LEU A CA 1
ATOM 788 C C . LEU A 1 103 ? -11.358 -6.964 1.204 1.00 95.62 103 LEU A C 1
ATOM 790 O O . LEU A 1 103 ? -12.574 -6.870 1.057 1.00 95.62 103 LEU A O 1
ATOM 794 N N . THR A 1 104 ? -10.796 -7.110 2.399 1.00 96.19 104 THR A N 1
ATOM 795 C CA . THR A 1 104 ? -11.510 -6.961 3.670 1.00 96.19 104 THR A CA 1
ATOM 796 C C . THR A 1 104 ? -11.006 -5.708 4.361 1.00 96.19 104 THR A C 1
ATOM 798 O O . THR A 1 104 ? -9.803 -5.547 4.538 1.00 96.19 104 THR A O 1
ATOM 801 N N . VAL A 1 105 ? -11.923 -4.830 4.766 1.00 93.50 105 VAL A N 1
ATOM 802 C CA . VAL A 1 105 ? -11.587 -3.610 5.505 1.00 93.50 105 VAL A CA 1
ATOM 803 C C . VAL A 1 105 ? -12.324 -3.608 6.835 1.00 93.50 105 VAL A C 1
ATOM 805 O O . VAL A 1 105 ? -13.544 -3.762 6.893 1.00 93.50 105 VAL A O 1
ATOM 808 N N . ARG A 1 106 ? -11.571 -3.418 7.914 1.00 91.75 106 ARG A N 1
ATOM 809 C CA . ARG A 1 106 ? -12.068 -3.283 9.283 1.00 91.75 106 ARG A CA 1
ATOM 810 C C . ARG A 1 106 ? -11.645 -1.934 9.831 1.00 91.75 106 ARG A C 1
ATOM 812 O O . ARG A 1 106 ? -10.585 -1.416 9.490 1.00 91.75 106 ARG A O 1
ATOM 819 N N . THR A 1 107 ? -12.461 -1.377 10.712 1.00 88.25 107 THR A N 1
ATOM 820 C CA . THR A 1 107 ? -12.091 -0.191 11.482 1.00 88.25 107 THR A CA 1
ATOM 821 C C . THR A 1 107 ? -12.042 -0.541 12.959 1.00 88.25 107 THR A C 1
ATOM 823 O O . THR A 1 107 ? -12.826 -1.357 13.447 1.00 88.25 107 THR A O 1
ATOM 826 N N . GLY A 1 108 ? -11.090 0.054 13.667 1.00 86.56 108 GLY A N 1
ATOM 827 C CA . GLY A 1 108 ? -10.902 -0.133 15.097 1.00 86.56 108 GLY A CA 1
ATOM 828 C C . GLY A 1 108 ? -10.519 1.168 15.784 1.00 86.56 108 GLY A C 1
ATOM 829 O O . GLY A 1 108 ? -10.218 2.176 15.140 1.00 86.56 108 GLY A O 1
ATOM 830 N N . GLN A 1 109 ? -10.542 1.142 17.112 1.00 83.19 109 GLN A N 1
ATOM 831 C CA . GLN A 1 109 ? -10.032 2.241 17.915 1.00 83.19 109 GLN A CA 1
ATOM 832 C C . GLN A 1 109 ? -8.528 2.055 18.120 1.00 83.19 109 GLN A C 1
ATOM 834 O O . GLN A 1 109 ? -8.079 0.979 18.512 1.00 83.19 109 GLN A O 1
ATOM 839 N N . LEU A 1 110 ? -7.763 3.112 17.871 1.00 83.56 110 LEU A N 1
ATOM 840 C CA . LEU A 1 110 ? -6.367 3.192 18.266 1.00 83.56 110 LEU A CA 1
ATOM 841 C C . LEU A 1 110 ? -6.316 3.395 19.785 1.00 83.56 110 LEU A C 1
ATOM 843 O O . LEU A 1 110 ? -6.919 4.333 20.305 1.00 83.56 110 LEU A O 1
ATOM 847 N N . LEU A 1 111 ? -5.661 2.474 20.493 1.00 80.88 111 LEU A N 1
ATOM 848 C CA . LEU A 1 111 ? -5.614 2.452 21.963 1.00 80.88 111 LEU A CA 1
ATOM 849 C C . LEU A 1 111 ? -4.441 3.257 22.541 1.00 80.88 111 LEU A C 1
ATOM 851 O O . LEU A 1 111 ? -4.300 3.351 23.759 1.00 80.88 111 LEU A O 1
ATOM 855 N N . THR A 1 112 ? -3.605 3.827 21.676 1.00 74.75 112 THR A N 1
ATOM 856 C CA . THR A 1 112 ? -2.476 4.667 22.063 1.00 74.75 112 THR A CA 1
ATOM 857 C C . THR A 1 112 ? -2.999 6.004 22.606 1.00 74.75 112 THR A C 1
ATOM 859 O O . THR A 1 112 ? -3.776 6.670 21.918 1.00 74.75 112 THR A O 1
ATOM 862 N N . PRO A 1 113 ? -2.635 6.409 23.834 1.00 63.56 113 PRO A N 1
ATOM 863 C CA . PRO A 1 113 ? -2.950 7.745 24.329 1.00 63.56 113 PRO A CA 1
ATOM 864 C C . PRO A 1 113 ? -2.143 8.802 23.552 1.00 63.56 113 PRO A C 1
ATOM 866 O O . PRO A 1 113 ? -1.008 8.540 23.172 1.00 63.56 113 PRO A O 1
ATOM 869 N N . GLU A 1 114 ? -2.724 9.990 23.343 1.00 66.44 114 GLU A N 1
ATOM 870 C CA . GLU A 1 114 ? -2.055 11.178 22.759 1.00 66.44 114 GLU A CA 1
ATOM 871 C C . GLU A 1 114 ? -1.692 11.101 21.265 1.00 66.44 114 GLU A C 1
ATOM 873 O O . GLU A 1 114 ? -0.639 11.563 20.837 1.00 66.44 114 GLU A O 1
ATOM 878 N N . VAL A 1 115 ? -2.589 10.560 20.444 1.00 67.94 115 VAL A N 1
ATOM 879 C CA . VAL A 1 115 ? -2.460 10.600 18.978 1.00 67.94 115 VAL A CA 1
ATOM 880 C C . VAL A 1 115 ? -3.300 11.733 18.398 1.00 67.94 115 VAL A C 1
ATOM 882 O O . VAL A 1 115 ? -4.436 11.948 18.835 1.00 67.94 115 VAL A O 1
ATOM 885 N N . ASP A 1 116 ? -2.756 12.434 17.401 1.00 71.88 116 ASP A N 1
ATOM 886 C CA . ASP A 1 116 ? -3.484 13.462 16.656 1.00 71.88 116 ASP A CA 1
ATOM 887 C C . ASP A 1 116 ? -4.776 12.879 16.081 1.00 71.88 116 ASP A C 1
ATOM 889 O O . ASP A 1 116 ? -4.793 11.756 15.573 1.00 71.88 116 ASP A O 1
ATOM 893 N N . SER A 1 117 ? -5.868 13.648 16.118 1.00 71.44 117 SER A N 1
ATOM 894 C CA . SER A 1 117 ? -7.199 13.166 15.716 1.00 71.44 117 SER A CA 1
ATOM 895 C C . SER A 1 117 ? -7.275 12.650 14.278 1.00 71.44 117 SER A C 1
ATOM 897 O O . SER A 1 117 ? -8.187 11.886 13.952 1.00 71.44 117 SER A O 1
ATOM 899 N N . ASP A 1 118 ? -6.325 13.074 13.447 1.00 76.44 118 ASP A N 1
ATOM 900 C CA . ASP A 1 118 ? -6.286 12.840 12.006 1.00 76.44 118 ASP A CA 1
ATOM 901 C C . ASP A 1 118 ? -5.310 11.716 11.625 1.00 76.44 118 ASP A C 1
ATOM 903 O O . ASP A 1 118 ? -5.216 11.338 10.456 1.00 76.44 118 ASP A O 1
ATOM 907 N N . GLN A 1 119 ? -4.608 11.138 12.606 1.00 82.19 119 GLN A N 1
ATOM 908 C CA . GLN A 1 119 ? -3.745 9.989 12.381 1.00 82.19 119 GLN A CA 1
ATOM 909 C C . GLN A 1 119 ? -4.576 8.709 12.232 1.00 82.19 119 GLN A C 1
ATOM 911 O O . GLN A 1 119 ? -5.463 8.404 13.034 1.00 82.19 119 GLN A O 1
ATOM 916 N N . VAL A 1 120 ? -4.257 7.926 11.202 1.00 85.25 120 VAL A N 1
ATOM 917 C CA . VAL A 1 120 ? -4.827 6.597 10.969 1.00 85.25 120 VAL A CA 1
ATOM 918 C C . VAL A 1 120 ? -3.682 5.607 10.842 1.00 85.25 120 VAL A C 1
ATOM 920 O O . VAL A 1 120 ? -2.808 5.775 9.995 1.00 85.25 120 VAL A O 1
ATOM 923 N N . GLU A 1 121 ? -3.700 4.562 11.661 1.00 89.44 121 GLU A N 1
ATOM 924 C CA . GLU A 1 121 ? -2.765 3.449 11.525 1.00 89.44 121 GLU A CA 1
ATOM 925 C C . GLU A 1 121 ? -3.418 2.331 10.717 1.00 89.44 121 GLU A C 1
ATOM 927 O O . GLU A 1 121 ? -4.534 1.906 11.017 1.00 89.44 121 GLU A O 1
ATOM 932 N N . ALA A 1 122 ? -2.731 1.857 9.680 1.00 91.62 122 ALA A N 1
ATOM 933 C CA . ALA A 1 122 ? -3.203 0.769 8.836 1.00 91.62 122 ALA A CA 1
ATOM 934 C C . ALA A 1 122 ? -2.370 -0.490 9.087 1.00 91.62 122 ALA A C 1
ATOM 936 O O . ALA A 1 122 ? -1.175 -0.525 8.799 1.00 91.62 122 ALA A O 1
ATOM 937 N N . LEU A 1 123 ? -3.017 -1.544 9.578 1.00 93.81 123 LEU A N 1
ATOM 938 C CA . LEU A 1 123 ? -2.447 -2.883 9.598 1.00 93.81 123 LEU A CA 1
ATOM 939 C C . LEU A 1 123 ? -2.875 -3.612 8.326 1.00 93.81 123 LEU A C 1
ATOM 941 O O . LEU A 1 123 ? -4.068 -3.842 8.126 1.00 93.81 123 LEU A O 1
ATOM 945 N N . VAL A 1 124 ? -1.908 -3.966 7.482 1.00 95.25 124 VAL A N 1
ATOM 946 C CA . VAL A 1 124 ? -2.149 -4.594 6.177 1.00 95.25 124 VAL A CA 1
ATOM 947 C C . VAL A 1 124 ? -1.626 -6.025 6.195 1.00 95.25 124 VAL A C 1
ATOM 949 O O . VAL A 1 124 ? -0.419 -6.259 6.242 1.00 95.25 124 VAL A O 1
ATOM 952 N N . TRP A 1 125 ? -2.537 -6.990 6.128 1.00 96.56 125 TRP A N 1
ATOM 953 C CA . TRP A 1 125 ? -2.212 -8.397 5.926 1.00 96.56 125 TRP A CA 1
ATOM 954 C C . TRP A 1 125 ? -2.373 -8.747 4.455 1.00 96.56 125 TRP A C 1
ATOM 956 O O . TRP A 1 125 ? -3.414 -8.476 3.855 1.00 96.56 125 TRP A O 1
ATOM 966 N N . VAL A 1 126 ? -1.355 -9.392 3.893 1.00 96.00 126 VAL A N 1
ATOM 967 C CA . VAL A 1 126 ? -1.338 -9.798 2.488 1.00 96.00 126 VAL A CA 1
ATOM 968 C C . VAL A 1 126 ? -1.212 -11.309 2.406 1.00 96.00 126 VAL A C 1
ATOM 970 O O . VAL A 1 126 ? -0.300 -11.896 2.989 1.00 96.00 126 VAL A O 1
ATOM 973 N N . ARG A 1 127 ? -2.106 -11.942 1.647 1.00 96.06 127 ARG A N 1
ATOM 974 C CA . ARG A 1 127 ? -1.958 -13.336 1.217 1.00 96.06 127 ARG A CA 1
ATOM 975 C C . ARG A 1 127 ? -1.864 -13.383 -0.297 1.00 96.06 127 ARG A C 1
ATOM 977 O O . ARG A 1 127 ? -2.652 -12.737 -0.982 1.00 96.06 127 ARG A O 1
ATOM 984 N N . THR A 1 128 ? -0.915 -14.151 -0.815 1.00 93.38 128 THR A N 1
ATOM 985 C CA . THR A 1 128 ? -0.808 -14.419 -2.249 1.00 93.38 128 THR A CA 1
ATOM 986 C C . THR A 1 128 ? -1.446 -15.762 -2.571 1.00 93.38 128 THR A C 1
ATOM 988 O O . THR A 1 128 ? -1.302 -16.734 -1.827 1.00 93.38 128 THR A O 1
ATOM 991 N N . LYS A 1 129 ? -2.160 -15.823 -3.692 1.00 91.56 129 LYS A N 1
ATOM 992 C CA . LYS A 1 129 ? -2.644 -17.075 -4.278 1.00 91.56 129 LYS A CA 1
ATOM 993 C C . LYS A 1 129 ? -2.310 -17.116 -5.757 1.00 91.56 129 LYS A C 1
ATOM 995 O O . LYS A 1 129 ? -2.136 -16.075 -6.383 1.00 91.56 129 LYS A O 1
ATOM 1000 N N . THR A 1 130 ? -2.234 -18.312 -6.316 1.00 87.81 130 THR A N 1
ATOM 1001 C CA . THR A 1 130 ? -2.023 -18.484 -7.750 1.00 87.81 130 THR A CA 1
ATOM 1002 C C . THR A 1 130 ? -3.340 -18.298 -8.509 1.00 87.81 130 THR A C 1
ATOM 1004 O O . THR A 1 130 ? -4.383 -18.815 -8.101 1.00 87.81 130 THR A O 1
ATOM 1007 N N . SER A 1 131 ? -3.321 -17.557 -9.616 1.00 78.56 131 SER A N 1
ATOM 1008 C CA . SER A 1 131 ? -4.395 -17.582 -10.605 1.00 78.56 131 SER A CA 1
ATOM 1009 C C . SER A 1 131 ? -4.243 -18.850 -11.451 1.00 78.56 131 SER A C 1
ATOM 1011 O O . SER A 1 131 ? -3.252 -19.060 -12.146 1.00 78.56 131 SER A O 1
ATOM 1013 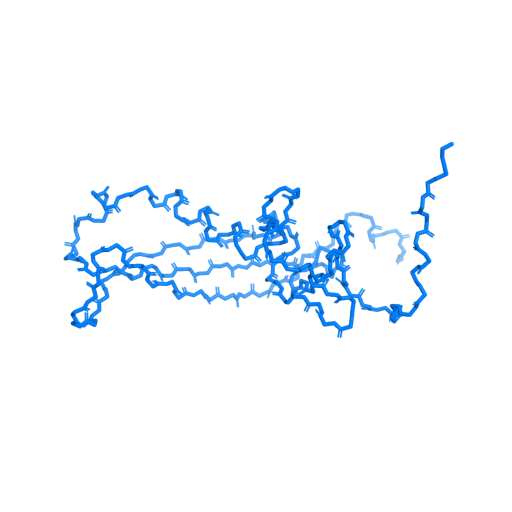N N . VAL A 1 132 ? -5.215 -19.754 -11.339 1.00 64.56 132 VAL A N 1
ATOM 1014 C CA . VAL A 1 132 ? -5.321 -20.968 -12.171 1.00 64.56 132 VAL A CA 1
ATOM 1015 C C . VAL A 1 132 ? -5.596 -20.526 -13.628 1.00 64.56 132 VAL A C 1
ATOM 1017 O O . VAL A 1 132 ? -6.207 -19.476 -13.835 1.00 64.56 132 VAL A O 1
ATOM 1020 N N . PRO A 1 133 ? -5.101 -21.252 -14.644 1.00 51.50 133 PRO A N 1
ATOM 1021 C CA . PRO A 1 133 ? -4.662 -20.689 -15.913 1.00 51.50 133 PRO A CA 1
ATOM 1022 C C . PRO A 1 133 ? -5.809 -20.239 -16.819 1.00 51.50 133 PRO A C 1
ATOM 1024 O O . PRO A 1 133 ? -6.855 -20.878 -16.926 1.00 51.50 133 PRO A O 1
ATOM 1027 N N . THR A 1 134 ? -5.550 -19.164 -17.553 1.00 50.16 134 THR A N 1
ATOM 1028 C CA . THR A 1 134 ? -6.329 -18.725 -18.709 1.00 50.16 134 THR A CA 1
ATOM 1029 C C . THR A 1 134 ? -6.222 -19.768 -19.831 1.00 50.16 134 THR A C 1
ATOM 1031 O O . THR A 1 134 ? -5.180 -20.395 -20.013 1.00 50.16 134 THR A O 1
ATOM 1034 N N . TRP A 1 135 ? -7.282 -19.936 -20.628 1.00 48.53 135 TRP A N 1
ATOM 1035 C CA . TRP A 1 135 ? -7.421 -20.951 -21.693 1.00 48.53 135 TRP A CA 1
ATOM 1036 C C . TRP A 1 135 ? -6.276 -21.027 -22.736 1.00 48.53 135 TRP A C 1
ATOM 1038 O O . TRP A 1 135 ? -6.217 -21.991 -23.494 1.00 48.53 135 TRP A O 1
ATOM 1048 N N . GLY A 1 136 ? -5.338 -20.073 -22.760 1.00 53.31 136 GLY A N 1
ATOM 1049 C CA . GLY A 1 136 ? -4.126 -20.109 -23.591 1.00 53.31 136 GLY A CA 1
ATOM 1050 C C . GLY A 1 136 ? -3.056 -21.129 -23.162 1.00 53.31 136 GLY A C 1
ATOM 1051 O O . GLY A 1 136 ? -2.109 -21.341 -23.912 1.00 53.31 136 GLY A O 1
ATOM 1052 N N . SER A 1 137 ? -3.196 -21.779 -22.001 1.00 42.34 137 SER A N 1
ATOM 1053 C CA . SER A 1 137 ? -2.230 -22.774 -21.495 1.00 42.34 137 SER A CA 1
ATOM 1054 C C . SER A 1 137 ? -2.600 -24.235 -21.798 1.00 42.34 137 SER A C 1
ATOM 1056 O O . SER A 1 137 ? -1.860 -25.135 -21.416 1.00 42.34 137 SER A O 1
ATOM 1058 N N . VAL A 1 138 ? -3.744 -24.497 -22.444 1.00 49.00 138 VAL A N 1
ATOM 1059 C CA . VAL A 1 138 ? -4.313 -25.858 -22.586 1.00 49.00 138 VAL A CA 1
ATOM 1060 C C . VAL A 1 138 ? -4.005 -26.514 -23.946 1.00 49.00 138 VAL A C 1
ATOM 1062 O O . VAL A 1 138 ? -4.355 -27.665 -24.164 1.00 49.00 138 VAL A O 1
ATOM 1065 N N . THR A 1 139 ? -3.300 -25.855 -24.872 1.00 43.19 139 THR A N 1
ATOM 1066 C CA . THR A 1 139 ? -3.010 -26.430 -26.209 1.00 43.19 139 THR A CA 1
ATOM 1067 C C . THR A 1 139 ? -1.641 -27.101 -26.361 1.00 43.19 139 THR A C 1
ATOM 1069 O O . THR A 1 139 ? -1.250 -27.427 -27.478 1.00 43.19 139 THR A O 1
ATOM 1072 N N . LEU A 1 140 ? -0.904 -27.333 -25.274 1.00 46.66 140 LEU A N 1
ATOM 1073 C CA . LEU A 1 140 ? 0.322 -28.143 -25.288 1.00 46.66 140 LEU A CA 1
ATOM 1074 C C . LEU A 1 140 ? 0.248 -29.203 -24.183 1.00 46.66 140 LEU A C 1
ATOM 1076 O O . LEU A 1 140 ? 0.943 -29.121 -23.172 1.00 46.66 140 LEU A O 1
ATOM 1080 N N . GLY A 1 141 ? -0.643 -30.169 -24.383 1.00 40.16 141 GLY A N 1
ATOM 1081 C CA . GLY A 1 141 ? -0.740 -31.416 -23.630 1.00 40.16 141 GLY A CA 1
ATOM 1082 C C . GLY A 1 141 ? -1.131 -32.537 -24.573 1.00 40.16 141 GLY A C 1
ATOM 1083 O O . GLY A 1 141 ? -2.024 -32.282 -25.412 1.00 40.16 141 GLY A O 1
#

pLDDT: mean 79.35, std 17.8, range [33.44, 97.19]

Secondary structure (DSSP, 8-state):
--------TTPPTT---EEETTEEEEEEE-GGGTEEEEEEEEEEESS-TT-GGGSS-HHHHHHHHHHHHBPP-TT-S-TTSPPPBTTBPEEEEES-GGGEEEEEEEEEE---TT--TT--EEEEEEEEEE-PPPGGGSS--

Sequence (141 aa):
MEKLRLSREGVPEGDFLRFDGDAAFKPLVVERMGLLAELDITLLRPRLPGKVVSAGDLDNQVKTLIDSLTLPRGQQWPKSVPPPSVKDPLPVLLEDDGLVSSLTVRTGQLLTPEVDSDQVEALVWVRTKTSVPTWGSVTLG

Radius of gyration: 19.36 Å; chains: 1; bounding box: 42×48×58 Å

Foldseek 3Di:
DDDPPPPPPPDDDPQPWDDDPQAIAHEPAH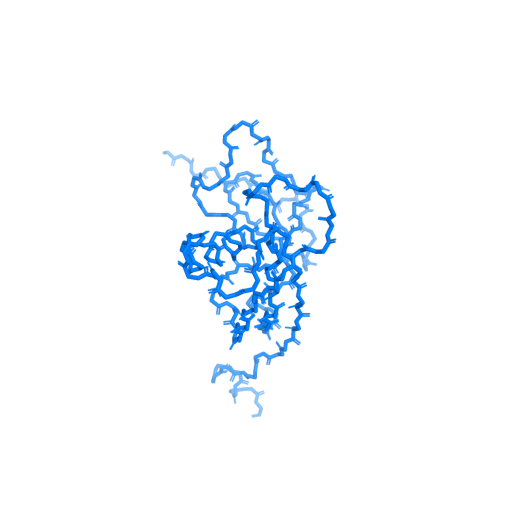VVQQKAKEKAKEKAFQDDPPCVVVLDDPVVVVVVVLCQLEPPHDPSDDPPDDGHHPVGHHYHHYPDSVSHPHYHYHYHHDPDPPDDRNDIDMDIDMDMDGNDDDPVVPPPD